Protein AF-A0A9C8WGX8-F1 (afdb_monomer_lite)

Sequence (182 aa):
MDNPLDNVFAFAEQAYVQRQAENVLALCLEQRSLAPVHMLVEDLVLAAGPQSVMALNEILNEAEGYRSRSLDDLQRLFLSLQSDLSERGVRLSALASDPLSLLDGALPAFQERLAGMDDVEPVLASIAETKQAMQEVVSRLELLRELTTYVEDWLWGMARQWIQTLPPAFPGGSVPGGEYVQ

pLDDT: mean 86.85, std 13.85, range [37.56, 97.62]

Secondary structure (DSSP, 8-state):
---HHHHHHHHHHHHHHHHHHHHHHHHHHHHT-SHHHHH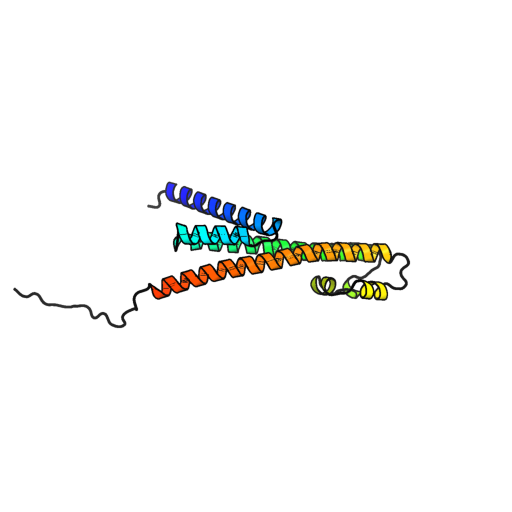HHHHHHHHHGGGGHHHHHHHHHHHHHHHHHHHHHHHHHHHHHHHHHHHTT--GGGT-SSHHHHHHS-HHHHHHHTTT-TTHHHHHHHHHHHHHHHHHHHHHHHHHHHHHHHHHHHHHHHHHHHHHHSPP--S-----------

Radius of gyration: 26.99 Å; chains: 1; bounding box: 64×44×88 Å

Foldseek 3Di:
DPDVVVVVVVVVVLVVLLVLLVVLLVVCLVVVHCVSVVVVLVCLCVPVNPVSLSSLVSNLVVLVVLLVVLVVVLVVLVVVLCVVCVVVVHHVCVQAVGSVRLLVGDLVVVLVVCPPDPPSVVNSVSSVVSSVVSVSSVSSNVSSVVSNVVSVVVVVVSVVVVVVPDDPPDPDDDDPDDDDDD

Structure (mmCIF, N/CA/C/O backbone):
data_AF-A0A9C8WGX8-F1
#
_entry.id   AF-A0A9C8WGX8-F1
#
loop_
_atom_site.group_PDB
_atom_site.id
_atom_site.type_symbol
_atom_site.label_atom_id
_atom_site.label_alt_id
_atom_site.label_comp_id
_atom_site.label_asym_id
_atom_site.label_entity_id
_atom_site.label_seq_id
_atom_site.pdbx_PDB_ins_code
_atom_site.Cartn_x
_atom_site.Cartn_y
_atom_site.Cartn_z
_atom_site.occupancy
_atom_site.B_iso_or_equiv
_atom_site.auth_seq_id
_atom_site.auth_comp_id
_atom_site.auth_asym_id
_atom_site.auth_atom_id
_atom_site.pdbx_PDB_model_num
ATOM 1 N N . MET A 1 1 ? 38.997 -7.354 -19.390 1.00 44.44 1 MET A N 1
ATOM 2 C CA . MET A 1 1 ? 39.336 -6.460 -18.267 1.00 44.44 1 MET A CA 1
ATOM 3 C C . MET A 1 1 ? 38.164 -5.523 -18.145 1.00 44.44 1 MET A C 1
ATOM 5 O O . MET A 1 1 ? 37.969 -4.741 -19.066 1.00 44.44 1 MET A O 1
ATOM 9 N N . ASP A 1 2 ? 37.369 -5.667 -17.092 1.00 61.75 2 ASP A N 1
ATOM 10 C CA . ASP A 1 2 ? 36.250 -4.764 -16.833 1.00 61.75 2 ASP A CA 1
ATOM 11 C C . ASP A 1 2 ? 36.815 -3.373 -16.545 1.00 61.75 2 ASP A C 1
ATOM 13 O O . ASP A 1 2 ? 37.656 -3.197 -15.659 1.00 61.75 2 ASP A O 1
ATOM 17 N N . ASN A 1 3 ? 36.437 -2.403 -17.371 1.00 77.00 3 ASN A N 1
ATOM 18 C CA . ASN A 1 3 ? 36.874 -1.028 -17.218 1.00 77.00 3 ASN A CA 1
ATOM 19 C C . ASN A 1 3 ? 36.167 -0.457 -15.976 1.00 77.00 3 ASN A C 1
ATOM 21 O O . ASN A 1 3 ? 34.939 -0.460 -15.924 1.00 77.00 3 ASN A O 1
ATOM 25 N N . PRO A 1 4 ? 36.892 0.037 -14.959 1.00 76.69 4 PRO A N 1
ATOM 26 C CA . PRO A 1 4 ? 36.277 0.547 -13.733 1.00 76.69 4 PRO A CA 1
ATOM 27 C C . PRO A 1 4 ? 35.302 1.705 -13.986 1.00 76.69 4 PRO A C 1
ATOM 29 O O . PRO A 1 4 ? 34.399 1.918 -13.183 1.00 76.69 4 PRO A O 1
ATOM 32 N N . LEU A 1 5 ? 35.449 2.424 -15.104 1.00 79.81 5 LEU A N 1
ATOM 33 C CA . LEU A 1 5 ? 34.495 3.448 -15.532 1.00 79.81 5 LEU A CA 1
ATOM 34 C C . LEU A 1 5 ? 33.144 2.852 -15.940 1.00 79.81 5 LEU A C 1
ATOM 36 O O . LEU A 1 5 ? 32.118 3.430 -15.599 1.00 79.81 5 LEU A O 1
ATOM 40 N N . ASP A 1 6 ? 33.127 1.684 -16.583 1.00 76.94 6 ASP A N 1
ATOM 41 C CA . ASP A 1 6 ? 31.890 1.018 -17.007 1.00 76.94 6 ASP A CA 1
ATOM 42 C C . ASP A 1 6 ? 31.064 0.597 -15.781 1.00 76.94 6 ASP A C 1
ATOM 44 O O . ASP A 1 6 ? 29.849 0.768 -15.763 1.00 76.94 6 ASP A O 1
ATOM 48 N N . ASN A 1 7 ? 31.728 0.164 -14.702 1.00 77.56 7 ASN A N 1
ATOM 49 C CA . ASN A 1 7 ? 31.070 -0.138 -13.426 1.00 77.56 7 ASN A CA 1
ATOM 50 C C . ASN A 1 7 ? 30.456 1.109 -12.770 1.00 77.56 7 ASN A C 1
ATOM 52 O O . ASN A 1 7 ? 29.375 1.033 -12.190 1.00 77.56 7 ASN A O 1
ATOM 56 N N . VAL A 1 8 ? 31.129 2.263 -12.856 1.00 81.00 8 VAL A N 1
ATOM 57 C CA . VAL A 1 8 ? 30.602 3.530 -12.320 1.00 81.00 8 VAL A CA 1
ATOM 58 C C . VAL A 1 8 ? 29.408 4.014 -13.142 1.00 81.00 8 VAL A C 1
ATOM 60 O O . VAL A 1 8 ? 28.424 4.469 -12.561 1.00 81.00 8 VAL A O 1
ATOM 63 N N . PHE A 1 9 ? 29.463 3.893 -14.471 1.00 79.12 9 PHE A N 1
ATOM 64 C CA . PHE A 1 9 ? 28.344 4.256 -15.341 1.00 79.12 9 PHE A CA 1
ATOM 65 C C . PHE A 1 9 ? 27.138 3.339 -15.139 1.00 79.12 9 PHE A C 1
ATOM 67 O O . PHE A 1 9 ? 26.037 3.852 -14.960 1.00 79.12 9 PHE A O 1
ATOM 74 N N . ALA A 1 10 ? 27.343 2.021 -15.064 1.00 78.31 10 ALA A N 1
ATOM 75 C CA . ALA A 1 10 ? 26.272 1.065 -14.783 1.00 78.31 10 ALA A CA 1
ATOM 76 C C . ALA A 1 10 ? 25.613 1.325 -13.418 1.00 78.31 10 ALA A C 1
ATOM 78 O O . ALA A 1 10 ? 24.390 1.305 -13.300 1.00 78.31 10 ALA A O 1
ATOM 79 N N . PHE A 1 11 ? 26.411 1.642 -12.392 1.00 81.75 11 PHE A N 1
ATOM 80 C CA . PHE A 1 11 ? 25.882 2.029 -11.084 1.00 81.75 11 PHE A CA 1
ATOM 81 C C . PHE A 1 11 ? 25.058 3.324 -11.150 1.00 81.75 11 PHE A C 1
ATOM 83 O O . PHE A 1 11 ? 23.972 3.398 -10.577 1.00 81.75 11 PHE A O 1
ATOM 90 N N . ALA A 1 12 ? 25.558 4.350 -11.845 1.00 81.75 12 ALA A N 1
ATOM 91 C CA . ALA A 1 12 ? 24.855 5.624 -11.984 1.00 81.75 12 ALA A CA 1
ATOM 92 C C . ALA A 1 12 ? 23.536 5.477 -12.759 1.00 81.75 12 ALA A C 1
ATOM 94 O O . ALA A 1 12 ? 22.539 6.095 -12.391 1.00 81.75 12 ALA A O 1
ATOM 95 N N . GLU A 1 13 ? 23.525 4.644 -13.799 1.00 80.69 13 GLU A N 1
ATOM 96 C CA . GLU A 1 13 ? 22.332 4.317 -14.577 1.00 80.69 13 GLU A CA 1
ATOM 97 C C . GLU A 1 13 ? 21.294 3.587 -13.720 1.00 80.69 13 GLU A C 1
ATOM 99 O O . GLU A 1 13 ? 20.140 4.009 -13.667 1.00 80.69 13 GLU A O 1
ATOM 104 N N . GLN A 1 14 ? 21.711 2.569 -12.964 1.00 82.62 14 GLN A N 1
ATOM 105 C CA . GLN A 1 14 ? 20.821 1.864 -12.043 1.00 82.62 14 GLN A CA 1
ATOM 106 C C . GLN A 1 14 ? 20.222 2.810 -10.992 1.00 82.62 14 GLN A C 1
ATOM 108 O O . GLN A 1 14 ? 19.011 2.811 -10.785 1.00 82.62 14 GLN A O 1
ATOM 113 N N . ALA A 1 15 ? 21.042 3.658 -10.366 1.00 84.50 15 ALA A N 1
ATOM 114 C CA . ALA A 1 15 ? 20.569 4.620 -9.371 1.00 84.50 15 ALA A CA 1
ATOM 115 C C . ALA A 1 15 ? 19.606 5.662 -9.970 1.00 84.50 15 ALA A C 1
ATOM 117 O O . ALA A 1 15 ? 18.664 6.102 -9.308 1.00 84.50 15 ALA A O 1
ATOM 118 N N . TYR A 1 16 ? 19.827 6.067 -11.224 1.00 86.88 16 TYR A N 1
ATOM 119 C CA . TYR A 1 16 ? 18.918 6.961 -11.939 1.00 86.88 16 TYR A CA 1
ATOM 120 C C . TYR A 1 16 ? 17.556 6.301 -12.178 1.00 86.88 16 TYR A C 1
ATOM 122 O O . TYR A 1 16 ? 16.522 6.906 -11.890 1.00 86.88 16 TYR A O 1
ATOM 130 N N . VAL A 1 17 ? 17.563 5.055 -12.650 1.00 85.06 17 VAL A N 1
ATOM 131 C CA . VAL A 1 17 ? 16.358 4.258 -12.907 1.00 85.06 17 VAL A CA 1
ATOM 132 C C . VAL A 1 17 ? 15.569 4.017 -11.621 1.00 85.06 17 VAL A C 1
ATOM 134 O O . VAL A 1 17 ? 14.364 4.260 -11.597 1.00 85.06 17 VAL A O 1
ATOM 137 N N . GLN A 1 18 ? 16.245 3.635 -10.537 1.00 88.31 18 GLN A N 1
ATOM 138 C CA . GLN A 1 18 ? 15.620 3.469 -9.225 1.00 88.31 18 GLN A CA 1
ATOM 139 C C . GLN A 1 18 ? 14.942 4.760 -8.762 1.00 88.31 18 GLN A C 1
ATOM 141 O O . GLN A 1 18 ? 13.759 4.769 -8.434 1.00 88.31 18 GLN A O 1
ATOM 146 N N . ARG A 1 19 ? 15.645 5.894 -8.833 1.00 90.31 19 ARG A N 1
ATOM 147 C CA . ARG A 1 19 ? 15.065 7.192 -8.469 1.00 90.31 19 ARG A CA 1
ATOM 148 C C . ARG A 1 19 ? 13.859 7.557 -9.338 1.00 90.31 19 ARG A C 1
ATOM 150 O O . ARG A 1 19 ? 12.924 8.204 -8.868 1.00 90.31 19 ARG A O 1
ATOM 157 N N . GLN A 1 20 ? 13.872 7.198 -10.618 1.00 88.88 20 GLN A N 1
ATOM 158 C CA . GLN A 1 20 ? 12.737 7.429 -11.509 1.00 88.88 20 GLN A CA 1
ATOM 159 C C . GLN A 1 20 ? 11.531 6.563 -11.116 1.00 88.88 20 GLN A C 1
ATOM 161 O O . GLN A 1 20 ? 10.411 7.077 -11.090 1.00 88.88 20 GLN A O 1
ATOM 166 N N . ALA A 1 21 ? 11.767 5.301 -10.746 1.00 90.88 21 ALA A N 1
ATOM 167 C CA . ALA A 1 21 ? 10.754 4.398 -10.208 1.00 90.88 21 ALA A CA 1
ATOM 168 C C . ALA A 1 21 ? 10.146 4.932 -8.897 1.00 90.88 21 ALA A C 1
ATOM 170 O O . ALA A 1 21 ? 8.926 5.034 -8.775 1.00 90.88 21 ALA A O 1
ATOM 171 N N . GLU A 1 22 ? 10.974 5.373 -7.951 1.00 92.38 22 GLU A N 1
ATOM 172 C CA . GLU A 1 22 ? 10.510 5.996 -6.704 1.00 92.38 22 GLU A CA 1
ATOM 173 C C . GLU A 1 22 ? 9.614 7.215 -6.975 1.00 92.38 22 GLU A C 1
ATOM 175 O O . GLU A 1 22 ? 8.505 7.315 -6.445 1.00 92.38 22 GLU A O 1
ATOM 180 N N . ASN A 1 23 ? 10.061 8.129 -7.845 1.00 93.56 23 ASN A N 1
ATOM 181 C CA . ASN A 1 23 ? 9.309 9.341 -8.169 1.00 93.56 23 ASN A CA 1
ATOM 182 C C . ASN A 1 23 ? 7.964 9.024 -8.830 1.00 93.56 23 ASN A C 1
ATOM 184 O O . ASN A 1 23 ? 6.957 9.654 -8.504 1.00 93.56 23 ASN A O 1
ATOM 188 N N . VAL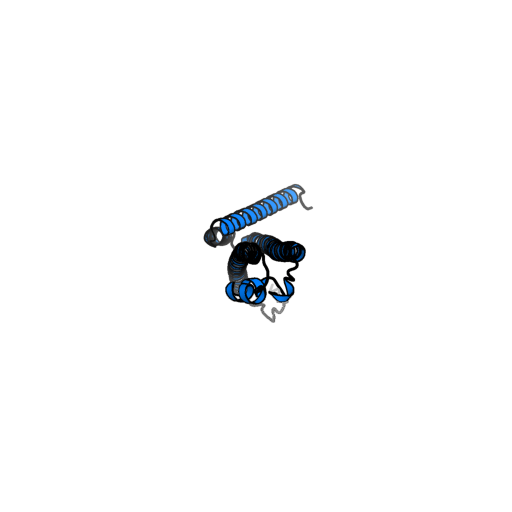 A 1 24 ? 7.926 8.068 -9.767 1.00 94.19 24 VAL A N 1
ATOM 189 C CA . VAL A 1 24 ? 6.676 7.736 -10.461 1.00 94.19 24 VAL A CA 1
ATOM 190 C C . VAL A 1 24 ? 5.677 7.083 -9.513 1.00 94.19 24 VAL A C 1
ATOM 192 O O . VAL A 1 24 ? 4.490 7.405 -9.567 1.00 94.19 24 VAL A O 1
ATOM 195 N N . LEU A 1 25 ? 6.148 6.223 -8.605 1.00 94.00 25 LEU A N 1
ATOM 196 C CA . LEU A 1 25 ? 5.313 5.586 -7.590 1.00 94.00 25 LEU A CA 1
ATOM 197 C C . LEU A 1 25 ? 4.759 6.618 -6.610 1.00 94.00 25 LEU A C 1
ATOM 199 O O . LEU A 1 25 ? 3.560 6.601 -6.328 1.00 94.00 25 LEU A O 1
ATOM 203 N N . ALA A 1 26 ? 5.592 7.558 -6.157 1.00 93.56 26 ALA A N 1
ATOM 204 C CA . ALA A 1 26 ? 5.152 8.665 -5.314 1.00 93.56 26 ALA A CA 1
ATOM 205 C C . ALA A 1 26 ? 4.044 9.483 -5.997 1.00 93.56 26 ALA A C 1
ATOM 207 O O . ALA A 1 26 ? 2.984 9.688 -5.408 1.00 93.56 26 ALA A O 1
ATOM 208 N N . LEU A 1 27 ? 4.227 9.855 -7.269 1.00 95.38 27 LEU A N 1
ATOM 209 C CA . LEU A 1 27 ? 3.211 10.582 -8.037 1.00 95.38 27 LEU A CA 1
ATOM 210 C C . LEU A 1 27 ? 1.918 9.779 -8.210 1.00 95.38 27 LEU A C 1
ATOM 212 O O . LEU A 1 27 ? 0.834 10.353 -8.108 1.00 95.38 27 LEU A O 1
ATOM 216 N N . CYS A 1 28 ? 2.006 8.467 -8.449 1.00 95.00 28 CYS A N 1
ATOM 217 C CA . CYS A 1 28 ? 0.821 7.615 -8.555 1.00 95.00 28 CYS A CA 1
ATOM 218 C C . CYS A 1 28 ? 0.024 7.619 -7.246 1.00 95.00 28 CYS A C 1
ATOM 220 O O . CYS A 1 28 ? -1.194 7.803 -7.262 1.00 95.00 28 CYS A O 1
ATOM 222 N N . LEU A 1 29 ? 0.711 7.463 -6.111 1.00 93.19 29 LEU A N 1
ATOM 223 C CA . LEU A 1 29 ? 0.097 7.440 -4.783 1.00 93.19 29 LEU A CA 1
ATOM 224 C C . LEU A 1 29 ? -0.498 8.800 -4.392 1.00 93.19 29 LEU A C 1
ATOM 226 O O . LEU A 1 29 ? -1.602 8.844 -3.848 1.00 93.19 29 LEU A O 1
ATOM 230 N N . GLU A 1 30 ? 0.194 9.900 -4.693 1.00 93.62 30 GLU A N 1
ATOM 231 C CA . GLU A 1 30 ? -0.282 11.265 -4.434 1.00 93.62 30 GLU A CA 1
ATOM 232 C C . GLU A 1 30 ? -1.514 11.615 -5.278 1.00 93.62 30 GLU A C 1
ATOM 234 O O . GLU A 1 30 ? -2.481 12.182 -4.769 1.00 93.62 30 GLU A O 1
ATOM 239 N N . GLN A 1 31 ? -1.502 11.254 -6.564 1.00 94.62 31 GLN A N 1
ATOM 240 C CA . GLN A 1 31 ? -2.578 11.579 -7.506 1.00 94.62 31 GLN A CA 1
ATOM 241 C C . GLN A 1 31 ? -3.704 10.538 -7.528 1.00 94.62 31 GLN A C 1
ATOM 243 O O . GLN A 1 31 ? -4.715 10.759 -8.194 1.00 94.62 31 GLN A O 1
ATOM 248 N N . ARG A 1 32 ? -3.537 9.407 -6.828 1.00 92.88 32 ARG A N 1
ATOM 249 C CA . ARG A 1 32 ? -4.425 8.231 -6.883 1.00 92.88 32 ARG A CA 1
ATOM 250 C C . ARG A 1 32 ? -4.709 7.785 -8.322 1.00 92.88 32 ARG A C 1
ATOM 252 O O . ARG A 1 32 ? -5.856 7.559 -8.702 1.00 92.88 32 ARG A O 1
ATOM 259 N N . SER A 1 33 ? -3.661 7.721 -9.138 1.00 95.25 33 SER A N 1
ATOM 260 C CA . SER A 1 33 ? -3.768 7.493 -10.579 1.00 95.25 33 SER A CA 1
ATOM 261 C C . SER A 1 33 ? -2.612 6.647 -11.094 1.00 95.25 33 SER A C 1
ATOM 263 O O . SER A 1 33 ? -1.479 6.816 -10.657 1.00 95.25 33 SER A O 1
ATOM 265 N N . LEU A 1 34 ? -2.892 5.783 -12.071 1.00 95.94 34 LEU A N 1
ATOM 266 C CA . LEU A 1 34 ? -1.880 5.005 -12.794 1.00 95.94 34 LEU A CA 1
ATOM 267 C C . LEU A 1 34 ? -1.256 5.779 -13.967 1.00 95.94 34 LEU A C 1
ATOM 269 O O . LEU A 1 34 ? -0.315 5.305 -14.596 1.00 95.94 34 LEU A O 1
ATOM 273 N N . ALA A 1 35 ? -1.753 6.980 -14.281 1.00 96.38 35 ALA A N 1
ATOM 274 C CA . ALA A 1 35 ? -1.266 7.749 -15.426 1.00 96.38 35 ALA A CA 1
ATOM 275 C C . ALA A 1 35 ? 0.261 7.983 -15.419 1.00 96.38 35 ALA A C 1
ATOM 277 O O . ALA A 1 35 ? 0.871 7.809 -16.475 1.00 96.38 35 ALA A O 1
ATOM 278 N N . PRO A 1 36 ? 0.914 8.317 -14.282 1.00 95.62 36 PRO A N 1
ATOM 279 C CA . PRO A 1 36 ? 2.362 8.515 -14.265 1.00 95.62 36 PRO A CA 1
ATOM 280 C C . PRO A 1 36 ? 3.138 7.253 -14.657 1.00 95.62 36 PRO A C 1
ATOM 282 O O . PRO A 1 36 ? 4.067 7.336 -15.461 1.00 95.62 36 PRO A O 1
ATOM 285 N N . VAL A 1 37 ? 2.745 6.083 -14.136 1.00 95.06 37 VAL A N 1
ATOM 286 C CA . VAL A 1 37 ? 3.418 4.820 -14.470 1.00 95.06 37 VAL A CA 1
ATOM 287 C C . VAL A 1 37 ? 3.126 4.390 -15.904 1.00 95.06 37 VAL A C 1
ATOM 289 O O . VAL A 1 37 ? 4.033 3.909 -16.574 1.00 95.06 37 VAL A O 1
ATOM 292 N N . HIS A 1 38 ? 1.912 4.620 -16.415 1.00 95.19 38 HIS A N 1
ATOM 293 C CA . HIS A 1 38 ? 1.582 4.311 -17.807 1.00 95.19 38 HIS A CA 1
ATOM 294 C C . HIS A 1 38 ? 2.505 5.057 -18.773 1.00 95.19 38 HIS A C 1
ATOM 296 O O . HIS A 1 38 ? 3.145 4.415 -19.601 1.00 95.19 38 HIS A O 1
ATOM 302 N N . MET A 1 39 ? 2.640 6.377 -18.599 1.00 94.12 39 MET A N 1
ATOM 303 C CA . MET A 1 39 ? 3.515 7.203 -19.438 1.00 94.12 39 MET A CA 1
ATOM 304 C C . MET A 1 39 ? 4.974 6.753 -19.353 1.00 94.12 39 MET A C 1
ATOM 306 O O . MET A 1 39 ? 5.626 6.592 -20.379 1.00 94.12 39 MET A O 1
ATOM 310 N N . LEU A 1 40 ? 5.481 6.495 -18.141 1.00 92.62 40 LEU A N 1
ATOM 311 C CA . LEU A 1 40 ? 6.866 6.063 -17.972 1.00 92.62 40 LEU A CA 1
ATOM 312 C C . LEU A 1 40 ? 7.141 4.726 -18.669 1.00 92.62 40 LEU A C 1
ATOM 314 O O . LEU A 1 40 ? 8.152 4.585 -19.352 1.00 92.62 40 LEU A O 1
ATOM 318 N N . VAL A 1 41 ? 6.267 3.737 -18.480 1.00 93.38 41 VAL A N 1
ATOM 319 C CA . VAL A 1 41 ? 6.434 2.411 -19.087 1.00 93.38 41 VAL A CA 1
ATOM 320 C C . VAL A 1 41 ? 6.370 2.506 -20.608 1.00 93.38 41 VAL A C 1
ATOM 322 O O . VAL A 1 41 ? 7.212 1.917 -21.281 1.00 93.38 41 VAL A O 1
ATOM 325 N N . GLU A 1 42 ? 5.422 3.272 -21.151 1.00 92.31 42 GLU A N 1
ATOM 326 C CA . GLU A 1 42 ? 5.323 3.509 -22.593 1.00 92.31 42 GLU A CA 1
ATOM 327 C C . GLU A 1 42 ? 6.603 4.155 -23.139 1.00 92.31 42 GLU A C 1
ATOM 329 O O . GLU A 1 42 ? 7.183 3.637 -24.094 1.00 92.31 42 GLU A O 1
ATOM 334 N N . ASP A 1 43 ? 7.101 5.216 -22.501 1.00 90.50 43 ASP A N 1
ATOM 335 C CA . ASP A 1 43 ? 8.332 5.899 -22.910 1.00 90.50 43 ASP A CA 1
ATOM 336 C C . ASP A 1 43 ? 9.549 4.963 -22.863 1.00 90.50 43 ASP A C 1
ATOM 338 O O . ASP A 1 43 ? 10.339 4.914 -23.810 1.00 90.50 43 ASP A O 1
ATOM 342 N N . LEU A 1 44 ? 9.692 4.178 -21.791 1.00 90.00 44 LEU A N 1
ATOM 343 C CA . LEU A 1 44 ? 10.792 3.225 -21.631 1.00 90.00 44 LEU A CA 1
ATOM 344 C C . LEU A 1 44 ? 10.753 2.131 -22.701 1.00 90.00 44 LEU A C 1
ATOM 346 O O . LEU A 1 44 ? 11.779 1.830 -23.317 1.00 90.00 44 LEU A O 1
ATOM 350 N N . VAL A 1 45 ? 9.582 1.542 -22.944 1.00 89.31 45 VAL A N 1
ATOM 351 C CA . VAL A 1 45 ? 9.429 0.460 -23.923 1.00 89.31 45 VAL A CA 1
ATOM 352 C C . VAL A 1 45 ? 9.608 0.987 -25.349 1.00 89.31 45 VAL A C 1
ATOM 354 O O . VAL A 1 45 ? 10.258 0.326 -26.159 1.00 89.31 45 VAL A O 1
ATOM 357 N N . LEU A 1 46 ? 9.106 2.183 -25.669 1.00 88.12 46 LEU A N 1
ATOM 358 C CA . LEU A 1 46 ? 9.264 2.786 -26.997 1.00 88.12 46 LEU A CA 1
ATOM 359 C C . LEU A 1 46 ? 10.702 3.245 -27.274 1.00 88.12 46 LEU A C 1
ATOM 361 O O . LEU A 1 46 ? 11.177 3.091 -28.400 1.00 88.12 46 LEU A O 1
ATOM 365 N N . ALA A 1 47 ? 11.400 3.796 -26.277 1.00 86.44 47 ALA A N 1
ATOM 366 C CA . ALA A 1 47 ? 12.754 4.320 -26.452 1.00 86.44 47 ALA A CA 1
ATOM 367 C C . ALA A 1 47 ? 13.839 3.235 -26.370 1.00 86.44 47 ALA A C 1
ATOM 369 O O . ALA A 1 47 ? 14.752 3.218 -27.195 1.00 86.44 47 ALA A O 1
ATOM 370 N N . ALA A 1 48 ? 13.755 2.342 -25.380 1.00 82.75 48 ALA A N 1
ATOM 371 C CA . ALA A 1 48 ? 14.806 1.367 -25.072 1.00 82.75 48 ALA A CA 1
ATOM 372 C C . ALA A 1 48 ? 14.446 -0.070 -25.488 1.00 82.75 48 ALA A C 1
ATOM 374 O O . ALA A 1 48 ? 15.319 -0.945 -25.524 1.00 82.75 48 ALA A O 1
ATOM 375 N N . GLY A 1 49 ? 13.173 -0.339 -25.803 1.00 83.25 49 GLY A N 1
ATOM 376 C CA . GLY A 1 49 ? 12.707 -1.654 -26.233 1.00 83.25 49 GLY A CA 1
ATOM 377 C C . GLY A 1 49 ? 13.132 -2.751 -25.248 1.00 83.25 49 GLY A C 1
ATOM 378 O O . GLY A 1 49 ? 12.844 -2.645 -24.055 1.00 83.25 49 GLY A O 1
ATOM 379 N N . PRO A 1 50 ? 13.872 -3.781 -25.700 1.00 79.81 50 PRO A N 1
ATOM 380 C CA . PRO A 1 50 ? 14.368 -4.863 -24.852 1.00 79.81 50 PRO A CA 1
ATOM 381 C C . PRO A 1 50 ? 15.170 -4.436 -23.613 1.00 79.81 50 PRO A C 1
ATOM 383 O O . PRO A 1 50 ? 15.176 -5.143 -22.607 1.00 79.81 50 PRO A O 1
ATOM 386 N N . GLN A 1 51 ? 15.862 -3.297 -23.676 1.00 81.69 51 GLN A N 1
ATOM 387 C CA . GLN A 1 51 ? 16.706 -2.816 -22.578 1.00 81.69 51 GLN A CA 1
ATOM 388 C C . GLN A 1 51 ? 15.881 -2.206 -21.433 1.00 81.69 51 GLN A C 1
ATOM 390 O O . GLN A 1 51 ? 16.386 -2.063 -20.322 1.00 81.69 51 GLN A O 1
ATOM 395 N N . SER A 1 52 ? 14.589 -1.931 -21.659 1.00 88.06 52 SER A N 1
ATOM 396 C CA . SER A 1 52 ? 13.680 -1.395 -20.637 1.00 88.06 52 SER A CA 1
ATOM 397 C C . SER A 1 52 ? 13.361 -2.387 -19.512 1.00 88.06 52 SER A C 1
ATOM 399 O O . SER A 1 52 ? 12.935 -1.972 -18.437 1.00 88.06 52 SER A O 1
ATOM 401 N N . VAL A 1 53 ? 13.612 -3.688 -19.710 1.00 90.00 53 VAL A N 1
ATOM 402 C CA . VAL A 1 53 ? 13.286 -4.751 -18.742 1.00 90.00 53 VAL A CA 1
ATOM 403 C C . VAL A 1 53 ? 13.912 -4.504 -17.370 1.00 90.00 53 VAL A C 1
ATOM 405 O O . VAL A 1 53 ? 13.261 -4.738 -16.355 1.00 90.00 53 VAL A O 1
ATOM 408 N N . MET A 1 54 ? 15.153 -4.010 -17.316 1.00 88.25 54 MET A N 1
ATOM 409 C CA . MET A 1 54 ? 15.790 -3.679 -16.037 1.00 88.25 54 MET A CA 1
ATOM 410 C C . MET A 1 54 ? 15.035 -2.567 -15.302 1.00 88.25 54 MET A C 1
ATOM 412 O O . MET A 1 54 ? 14.784 -2.695 -14.108 1.00 88.25 54 MET A O 1
ATOM 416 N N . ALA A 1 55 ? 14.607 -1.528 -16.019 1.00 89.31 55 ALA A N 1
ATOM 417 C CA . ALA A 1 55 ? 13.848 -0.428 -15.438 1.00 89.31 55 ALA A CA 1
ATOM 418 C C . ALA A 1 55 ? 12.450 -0.846 -14.975 1.00 89.31 55 ALA A C 1
ATOM 420 O O . ALA A 1 55 ? 12.015 -0.441 -13.901 1.00 89.31 55 ALA A O 1
ATOM 421 N N . LEU A 1 56 ? 11.768 -1.708 -15.731 1.00 92.81 56 LEU A N 1
ATOM 422 C CA . LEU A 1 56 ? 10.467 -2.239 -15.321 1.00 92.81 56 LEU A CA 1
ATOM 423 C C . LEU A 1 56 ? 10.567 -3.119 -14.070 1.00 92.81 56 LEU A C 1
ATOM 425 O O . LEU A 1 56 ? 9.726 -3.011 -13.181 1.00 92.81 56 LEU A O 1
ATOM 429 N N . ASN A 1 57 ? 11.611 -3.945 -13.962 1.00 92.56 57 ASN A N 1
ATOM 430 C CA . ASN A 1 57 ? 11.860 -4.718 -12.744 1.00 92.56 57 ASN A CA 1
ATOM 431 C C . ASN A 1 57 ? 12.145 -3.815 -11.540 1.00 92.56 57 ASN A C 1
ATOM 433 O O . ASN A 1 57 ? 11.705 -4.124 -10.437 1.00 92.56 57 ASN A O 1
ATOM 437 N N . GLU A 1 58 ? 12.828 -2.688 -11.739 1.00 92.50 58 GLU A N 1
ATOM 438 C CA . GLU A 1 58 ? 13.070 -1.732 -10.658 1.00 92.50 58 GLU A CA 1
ATOM 439 C C . GLU A 1 58 ? 11.771 -1.077 -10.166 1.00 92.50 58 GLU A C 1
ATOM 441 O O . GLU A 1 58 ? 11.562 -0.951 -8.962 1.00 92.50 58 GLU A O 1
ATOM 446 N N . ILE A 1 59 ? 10.842 -0.757 -11.077 1.00 93.75 59 ILE A N 1
ATOM 447 C CA . ILE A 1 59 ? 9.496 -0.286 -10.708 1.00 93.75 59 ILE A CA 1
ATOM 448 C C . ILE A 1 59 ? 8.768 -1.329 -9.851 1.00 93.75 59 ILE A C 1
ATOM 450 O O . ILE A 1 59 ? 8.150 -0.965 -8.850 1.00 93.75 59 ILE A O 1
ATOM 454 N N . LEU A 1 60 ? 8.851 -2.615 -10.207 1.00 96.38 60 LEU A N 1
ATOM 455 C CA . LEU A 1 60 ? 8.248 -3.696 -9.419 1.00 96.38 60 LEU A CA 1
ATOM 456 C C . LEU A 1 60 ? 8.899 -3.845 -8.038 1.00 96.38 60 LEU A C 1
ATOM 458 O O . LEU A 1 60 ? 8.185 -3.980 -7.045 1.00 96.38 60 LEU A O 1
ATOM 462 N N . ASN A 1 61 ? 10.230 -3.781 -7.960 1.00 94.62 61 ASN A N 1
ATOM 463 C CA . ASN A 1 61 ? 10.964 -3.862 -6.695 1.00 94.62 61 ASN A CA 1
ATOM 464 C C . ASN A 1 61 ? 10.568 -2.727 -5.744 1.00 94.62 61 ASN A C 1
ATOM 466 O O . ASN A 1 61 ? 10.270 -2.969 -4.571 1.00 94.62 61 ASN A O 1
ATOM 470 N N . GLU A 1 62 ? 10.512 -1.496 -6.250 1.00 94.38 62 GLU A N 1
ATOM 471 C CA . GLU A 1 62 ? 10.098 -0.347 -5.448 1.00 94.38 62 GLU A CA 1
ATOM 472 C C . GLU A 1 62 ? 8.619 -0.434 -5.051 1.00 94.38 62 GLU A C 1
ATOM 474 O O . GLU A 1 62 ? 8.268 -0.163 -3.897 1.00 94.38 62 GLU A O 1
ATOM 479 N N . ALA A 1 63 ? 7.740 -0.883 -5.954 1.00 95.44 63 ALA A N 1
ATOM 480 C CA . ALA A 1 63 ? 6.326 -1.096 -5.646 1.00 95.44 63 ALA A CA 1
ATOM 481 C C . ALA A 1 63 ? 6.130 -2.125 -4.519 1.00 95.44 63 ALA A C 1
ATOM 483 O O . ALA A 1 63 ? 5.319 -1.894 -3.616 1.00 95.44 63 ALA A O 1
ATOM 484 N N . GLU A 1 64 ? 6.905 -3.213 -4.510 1.00 95.81 64 GLU A N 1
ATOM 485 C CA . GLU A 1 64 ? 6.893 -4.202 -3.426 1.00 95.81 64 GLU A CA 1
ATOM 486 C C . GLU A 1 64 ? 7.411 -3.605 -2.108 1.00 95.81 64 GLU A C 1
ATOM 488 O O . GLU A 1 64 ? 6.822 -3.819 -1.044 1.00 95.81 64 GLU A O 1
ATOM 493 N N . GLY A 1 65 ? 8.445 -2.761 -2.165 1.00 95.00 65 GLY A N 1
ATOM 494 C CA . GLY A 1 65 ? 8.911 -1.991 -1.011 1.00 95.00 65 GLY A CA 1
ATOM 495 C C . GLY A 1 65 ? 7.815 -1.097 -0.416 1.00 95.00 65 GLY A C 1
ATOM 496 O O . GLY A 1 65 ? 7.599 -1.087 0.801 1.00 95.00 65 GLY A O 1
ATOM 497 N N . TYR A 1 66 ? 7.067 -0.376 -1.258 1.00 94.50 66 TYR A N 1
ATOM 498 C CA . TYR A 1 66 ? 5.912 0.423 -0.829 1.00 94.50 66 TYR A CA 1
ATOM 499 C C . TYR A 1 66 ? 4.769 -0.427 -0.273 1.00 94.50 66 TYR A C 1
ATOM 501 O O . TYR A 1 66 ? 4.142 -0.037 0.719 1.00 94.50 66 TYR A O 1
ATOM 509 N N . ARG A 1 67 ? 4.507 -1.587 -0.880 1.00 96.25 67 ARG A N 1
ATOM 510 C CA . ARG A 1 67 ? 3.497 -2.541 -0.420 1.00 96.25 67 ARG A CA 1
ATOM 511 C C . ARG A 1 67 ? 3.829 -3.052 0.979 1.00 96.25 67 ARG A C 1
ATOM 513 O O . ARG A 1 67 ? 2.970 -2.972 1.856 1.00 96.25 67 ARG A O 1
ATOM 520 N N . SER A 1 68 ? 5.065 -3.497 1.213 1.00 96.81 68 SER A N 1
ATOM 521 C CA . SER A 1 68 ? 5.521 -3.966 2.529 1.00 96.81 68 SER A CA 1
ATOM 522 C C . SER A 1 68 ? 5.352 -2.885 3.597 1.00 96.81 68 SER A C 1
ATOM 524 O O . SER A 1 68 ? 4.752 -3.146 4.637 1.00 96.81 68 SER A O 1
ATOM 526 N N . ARG A 1 69 ? 5.797 -1.650 3.322 1.00 95.56 69 ARG A N 1
ATOM 527 C CA . ARG A 1 69 ? 5.628 -0.516 4.251 1.00 95.56 69 ARG A CA 1
ATOM 528 C C . ARG A 1 69 ? 4.155 -0.224 4.548 1.00 95.56 69 ARG A C 1
ATOM 530 O O . ARG A 1 69 ? 3.792 0.003 5.694 1.00 95.56 69 ARG A O 1
ATOM 537 N N . SER A 1 70 ? 3.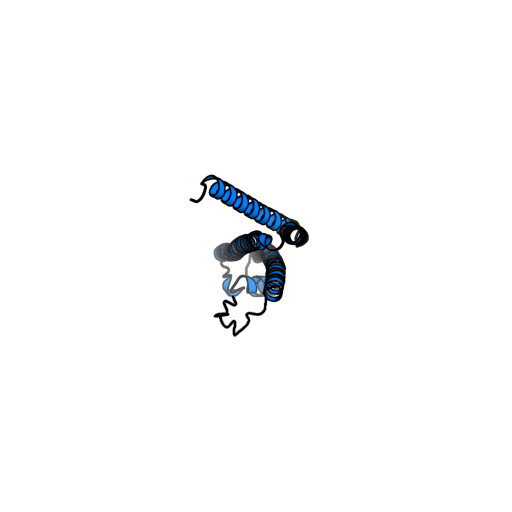298 -0.276 3.529 1.00 95.44 70 SER A N 1
ATOM 538 C CA . SER A 1 70 ? 1.860 -0.035 3.691 1.00 95.44 70 SER A CA 1
ATOM 539 C C . SER A 1 70 ? 1.175 -1.129 4.521 1.00 95.44 70 SER A C 1
ATOM 541 O O . SER A 1 70 ? 0.291 -0.826 5.319 1.00 95.44 70 SER A O 1
ATOM 543 N N . LEU A 1 71 ? 1.585 -2.393 4.377 1.00 95.75 71 LEU A N 1
ATOM 544 C CA . LEU A 1 71 ? 1.096 -3.494 5.218 1.00 95.75 71 LEU A CA 1
ATOM 545 C C . LEU A 1 71 ? 1.542 -3.333 6.678 1.00 95.75 71 LEU A C 1
ATOM 547 O O . LEU A 1 71 ? 0.731 -3.526 7.587 1.00 95.75 71 LEU A O 1
ATOM 551 N N . ASP A 1 72 ? 2.791 -2.924 6.904 1.00 96.75 72 ASP A N 1
ATOM 552 C CA . ASP A 1 72 ? 3.291 -2.613 8.246 1.00 96.75 72 ASP A CA 1
ATOM 553 C C . ASP A 1 72 ? 2.508 -1.456 8.880 1.00 96.75 72 ASP A C 1
ATOM 555 O O . ASP A 1 72 ? 2.133 -1.530 10.052 1.00 96.75 72 ASP A O 1
ATOM 559 N N . ASP A 1 73 ? 2.210 -0.405 8.114 1.00 96.25 73 ASP A N 1
ATOM 560 C CA . ASP A 1 73 ? 1.411 0.731 8.580 1.00 96.25 73 ASP A CA 1
ATOM 561 C C . ASP A 1 73 ? -0.022 0.313 8.935 1.00 96.25 73 ASP A C 1
ATOM 563 O O . ASP A 1 73 ? -0.536 0.715 9.983 1.00 96.25 73 ASP A O 1
ATOM 567 N N . LEU A 1 74 ? -0.651 -0.551 8.128 1.00 96.50 74 LEU A N 1
ATOM 568 C CA . LEU A 1 74 ? -1.972 -1.114 8.429 1.00 96.50 74 LEU A CA 1
ATOM 569 C C . LEU A 1 74 ? -1.964 -1.851 9.776 1.00 96.50 74 LEU A C 1
ATOM 571 O O . LEU A 1 74 ? -2.842 -1.642 10.618 1.00 96.50 74 LEU A O 1
ATOM 575 N N . GLN A 1 75 ? -0.945 -2.683 9.999 1.00 95.69 75 GLN A N 1
ATOM 576 C CA . GLN A 1 75 ? -0.792 -3.432 11.241 1.00 95.69 75 GLN A CA 1
ATOM 577 C C . GLN A 1 75 ? -0.525 -2.505 12.435 1.00 95.69 75 GLN A C 1
ATOM 579 O O . GLN A 1 75 ? -1.076 -2.717 13.516 1.00 95.69 75 GLN A O 1
ATOM 584 N N . ARG A 1 76 ? 0.287 -1.457 12.256 1.00 97.12 76 ARG A N 1
ATOM 585 C CA . ARG A 1 76 ? 0.565 -0.461 13.303 1.00 97.12 76 ARG A CA 1
ATOM 586 C C . ARG A 1 76 ? -0.687 0.299 13.719 1.00 97.12 76 ARG A C 1
ATOM 588 O O . ARG A 1 76 ? -0.918 0.427 14.917 1.00 97.12 76 ARG A O 1
ATOM 595 N N . LEU A 1 77 ? -1.506 0.749 12.766 1.00 97.44 77 LEU A N 1
ATOM 596 C CA . LEU A 1 77 ? -2.784 1.409 13.062 1.00 97.44 77 LEU A CA 1
ATOM 597 C C . LEU A 1 77 ? -3.698 0.499 13.892 1.00 97.44 77 LEU A C 1
ATOM 599 O O . LEU A 1 77 ? -4.294 0.941 14.872 1.00 97.44 77 LEU A O 1
ATOM 603 N N . PHE A 1 78 ? -3.761 -0.789 13.543 1.00 96.75 78 PHE A N 1
ATOM 604 C CA . PHE A 1 78 ? -4.578 -1.763 14.267 1.00 96.75 78 PHE A CA 1
ATOM 605 C C . PHE A 1 78 ? -4.097 -1.976 15.702 1.00 96.75 78 PHE A C 1
ATOM 607 O O . PHE A 1 78 ? -4.895 -1.950 16.638 1.00 96.75 78 PHE A O 1
ATOM 614 N N . LEU A 1 79 ? -2.788 -2.153 15.886 1.00 96.06 79 LEU A N 1
ATOM 615 C CA . LEU A 1 79 ? -2.192 -2.337 17.208 1.00 96.06 79 LEU A CA 1
ATOM 616 C C . LEU A 1 79 ? -2.282 -1.070 18.069 1.00 96.06 79 LEU A C 1
ATOM 618 O O . LEU A 1 79 ? -2.486 -1.182 19.277 1.00 96.06 79 LEU A O 1
ATOM 622 N N . SER A 1 80 ? -2.180 0.118 17.465 1.00 96.69 80 SER A N 1
ATOM 623 C CA . SER A 1 80 ? -2.386 1.392 18.165 1.00 96.69 80 SER A CA 1
ATOM 624 C C . SER A 1 80 ? -3.808 1.480 18.705 1.00 96.69 80 SER A C 1
ATOM 626 O O . SER A 1 80 ? -3.989 1.649 19.906 1.00 96.69 80 SER A O 1
ATOM 628 N N . LEU A 1 81 ? -4.814 1.232 17.858 1.00 96.50 81 LEU A N 1
ATOM 629 C CA . LEU A 1 81 ? -6.209 1.196 18.296 1.00 96.50 81 LEU A CA 1
ATOM 630 C C . LEU A 1 81 ? -6.427 0.144 19.388 1.00 96.50 81 LEU A C 1
ATOM 632 O O . LEU A 1 81 ? -7.132 0.397 20.360 1.00 96.50 81 LEU A O 1
ATOM 636 N N . GLN A 1 82 ? -5.821 -1.038 19.262 1.00 95.62 82 GLN A N 1
ATOM 637 C CA . GLN A 1 82 ? -5.911 -2.065 20.299 1.00 95.62 82 GLN A CA 1
ATOM 638 C C . GLN A 1 82 ? -5.386 -1.559 21.648 1.00 95.62 82 GLN A C 1
ATOM 640 O O . GLN A 1 82 ? -6.029 -1.807 22.672 1.00 95.62 82 GLN A O 1
ATOM 645 N N . SER A 1 83 ? -4.243 -0.868 21.648 1.00 95.81 83 SER A N 1
ATOM 646 C CA . SER A 1 83 ? -3.663 -0.257 22.844 1.00 95.81 83 SER A CA 1
ATOM 647 C C . SER A 1 83 ? -4.609 0.793 23.425 1.00 95.81 83 SER A C 1
ATOM 649 O O . SER A 1 83 ? -5.018 0.665 24.581 1.00 95.81 83 SER A O 1
ATOM 651 N N . ASP A 1 84 ? -5.055 1.740 22.601 1.00 94.50 84 ASP A N 1
ATOM 652 C CA . ASP A 1 84 ? -5.916 2.859 23.002 1.00 94.50 84 ASP A CA 1
ATOM 653 C C . ASP A 1 84 ? -7.258 2.386 23.582 1.00 94.50 84 ASP A C 1
ATOM 655 O O . ASP A 1 84 ? -7.771 2.936 24.561 1.00 94.50 84 ASP A O 1
ATOM 659 N N . LEU A 1 85 ? -7.840 1.335 22.999 1.00 93.50 85 LEU A N 1
ATOM 660 C CA . LEU A 1 85 ? -9.068 0.719 23.497 1.00 93.50 85 LEU A CA 1
ATOM 661 C C . LEU A 1 85 ? -8.839 -0.051 24.799 1.00 93.50 85 LEU A C 1
ATOM 663 O O . LEU A 1 85 ? -9.689 -0.004 25.692 1.00 93.50 85 LEU A O 1
ATOM 667 N N . SER A 1 86 ? -7.698 -0.728 24.937 1.00 93.44 86 SER A N 1
ATOM 668 C CA . SER A 1 86 ? -7.375 -1.489 26.146 1.00 93.44 86 SER A CA 1
ATOM 669 C C . SER A 1 86 ? -7.210 -0.593 27.376 1.00 93.44 86 SER A C 1
ATOM 671 O O . SER A 1 86 ? -7.674 -0.961 28.456 1.00 93.44 86 SER A O 1
ATOM 673 N N . GLU A 1 87 ? -6.662 0.615 27.203 1.00 92.94 87 GLU A N 1
ATOM 674 C CA . GLU A 1 87 ? -6.571 1.640 28.253 1.00 92.94 87 GLU A CA 1
ATOM 675 C C . GLU A 1 87 ? -7.954 2.102 28.737 1.00 92.94 87 GLU A C 1
ATOM 677 O O . GLU A 1 87 ? -8.120 2.493 29.892 1.00 92.94 87 GLU A O 1
ATOM 682 N N . ARG A 1 88 ? -8.970 1.983 27.876 1.00 90.88 88 ARG A N 1
ATOM 683 C CA . ARG A 1 88 ? -10.379 2.298 28.160 1.00 90.88 88 ARG A CA 1
ATOM 684 C C . ARG A 1 88 ? -11.192 1.072 28.592 1.00 90.88 88 ARG A C 1
ATOM 686 O O . ARG A 1 88 ? -12.411 1.151 28.705 1.00 90.88 88 ARG A O 1
ATOM 693 N N . GLY A 1 89 ? -10.540 -0.072 28.811 1.00 90.50 89 GLY A N 1
ATOM 694 C CA . GLY A 1 89 ? -11.186 -1.321 29.226 1.00 90.50 89 GLY A CA 1
ATOM 695 C C . GLY A 1 89 ? -11.894 -2.090 28.103 1.00 90.50 89 GLY A C 1
ATOM 696 O O . GLY A 1 89 ? -12.555 -3.094 28.376 1.00 90.50 89 GLY A O 1
ATOM 697 N N . VAL A 1 90 ? -11.738 -1.674 26.843 1.00 91.56 90 VAL A N 1
ATOM 698 C CA . VAL A 1 90 ? -12.345 -2.324 25.676 1.00 91.56 90 VAL A CA 1
ATOM 699 C C . VAL A 1 90 ? -11.365 -3.313 25.055 1.00 91.56 90 VAL A C 1
ATOM 701 O O . VAL A 1 90 ? -10.220 -2.993 24.744 1.00 91.56 90 VAL A O 1
ATOM 704 N N . ARG A 1 91 ? -11.822 -4.545 24.821 1.00 91.62 91 ARG A N 1
ATOM 705 C CA . ARG A 1 91 ? -11.033 -5.556 24.107 1.00 91.62 91 ARG A CA 1
ATOM 706 C C . ARG A 1 91 ? -11.343 -5.491 22.615 1.00 91.62 91 ARG A C 1
ATOM 708 O O . ARG A 1 91 ? -12.404 -5.956 22.204 1.00 91.62 91 ARG A O 1
ATOM 715 N N . LEU A 1 92 ? -10.402 -4.992 21.805 1.00 91.12 92 LEU A N 1
ATOM 716 C CA . LEU A 1 92 ? -10.568 -4.931 20.345 1.00 91.12 92 LEU A CA 1
ATOM 717 C C . LEU A 1 92 ? -10.886 -6.305 19.739 1.00 91.12 92 LEU A C 1
ATOM 719 O O . LEU A 1 92 ? -11.741 -6.385 18.871 1.00 91.12 92 LEU A O 1
ATOM 723 N N . SER A 1 93 ? -10.307 -7.389 20.264 1.00 89.69 93 SER A N 1
ATOM 724 C CA . SER A 1 93 ? -10.573 -8.760 19.799 1.00 89.69 93 SER A CA 1
ATOM 725 C C . SER A 1 93 ? -12.030 -9.221 19.946 1.00 89.69 93 SER A C 1
ATOM 727 O O . SER A 1 93 ? -12.434 -10.170 19.281 1.00 89.69 93 SER A O 1
ATOM 729 N N . ALA A 1 94 ? -12.834 -8.564 20.791 1.00 87.62 94 ALA A N 1
ATOM 730 C CA . ALA A 1 94 ? -14.278 -8.803 20.877 1.00 87.62 94 ALA A CA 1
ATOM 731 C C . ALA A 1 94 ? -15.069 -8.066 19.774 1.00 87.62 94 ALA A C 1
ATOM 733 O O . ALA A 1 94 ? -16.223 -8.397 19.483 1.00 87.62 94 ALA A O 1
ATOM 734 N N . LEU A 1 95 ? -14.457 -7.056 19.154 1.00 88.12 95 LEU A N 1
ATOM 735 C CA . LEU A 1 95 ? -15.021 -6.270 18.061 1.00 88.12 95 LEU A CA 1
ATOM 736 C C . LEU A 1 95 ? -14.536 -6.805 16.705 1.00 88.12 95 LEU A C 1
ATOM 738 O O . LEU A 1 95 ? -15.369 -7.114 15.852 1.00 88.12 95 LEU A O 1
ATOM 742 N N . ALA A 1 96 ? -13.223 -6.973 16.546 1.00 90.25 96 ALA A N 1
ATOM 743 C CA . ALA A 1 96 ? -12.537 -7.374 15.322 1.00 90.25 96 ALA A CA 1
ATOM 744 C C . ALA A 1 96 ? -11.281 -8.209 15.644 1.00 90.25 96 ALA A C 1
ATOM 746 O O . ALA A 1 96 ? -10.510 -7.864 16.540 1.00 90.25 96 ALA A O 1
ATOM 747 N N . SER A 1 97 ? -11.069 -9.309 14.918 1.00 89.56 97 SER A N 1
ATOM 748 C CA . SER A 1 97 ? -9.917 -10.210 15.101 1.00 89.56 97 SER A CA 1
ATOM 749 C C . SER A 1 97 ? -8.651 -9.735 14.394 1.00 89.56 97 SER A C 1
ATOM 751 O O . SER A 1 97 ? -7.546 -10.080 14.806 1.00 89.56 97 SER A O 1
ATOM 753 N N . ASP A 1 98 ? -8.823 -8.967 13.325 1.00 91.75 98 ASP A N 1
ATOM 754 C CA . ASP A 1 98 ? -7.779 -8.562 12.390 1.00 91.75 98 ASP A CA 1
ATOM 755 C C . ASP A 1 98 ? -8.161 -7.240 11.688 1.00 91.75 98 ASP A C 1
ATOM 757 O O . ASP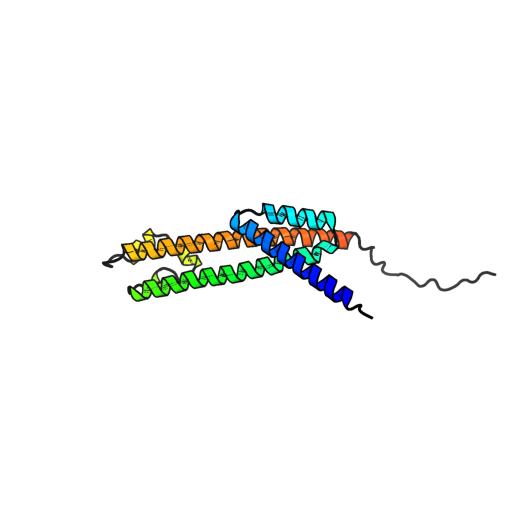 A 1 98 ? -9.334 -6.841 11.731 1.00 91.75 98 ASP A O 1
ATOM 761 N N . PRO A 1 99 ? -7.207 -6.552 11.029 1.00 89.50 99 PRO A N 1
ATOM 762 C CA . PRO A 1 99 ? -7.465 -5.263 10.389 1.00 89.50 99 PRO A CA 1
ATOM 763 C C . PRO A 1 99 ? -8.585 -5.294 9.340 1.00 89.50 99 PRO A C 1
ATOM 765 O O . PRO A 1 99 ? -9.355 -4.340 9.248 1.00 89.50 99 PRO A O 1
ATOM 768 N N . LEU A 1 100 ? -8.721 -6.383 8.576 1.00 89.38 100 LEU A N 1
ATOM 769 C CA . LEU A 1 100 ? -9.743 -6.486 7.530 1.00 89.38 100 LEU A CA 1
ATOM 770 C C . LEU A 1 100 ? -11.136 -6.638 8.146 1.00 89.38 100 LEU A C 1
ATOM 772 O O . LEU A 1 100 ? -12.059 -5.926 7.764 1.00 89.38 100 LEU A O 1
ATOM 776 N N . SER A 1 101 ? -11.272 -7.466 9.185 1.00 90.31 101 SER A N 1
ATOM 777 C CA . SER A 1 101 ? -12.538 -7.606 9.917 1.00 90.31 101 SER A CA 1
ATOM 778 C C . SER A 1 101 ? -13.023 -6.285 10.540 1.00 90.31 101 SER A C 1
ATOM 780 O O . SER A 1 101 ? -14.229 -6.038 10.621 1.00 90.31 101 SER A O 1
ATOM 782 N N . LEU A 1 102 ? -12.097 -5.402 10.939 1.00 91.94 102 LEU A N 1
ATOM 783 C CA . LEU A 1 102 ? -12.418 -4.060 11.433 1.00 91.94 102 LEU A CA 1
ATOM 784 C C . LEU A 1 102 ? -12.930 -3.148 10.305 1.00 91.94 102 LEU A C 1
ATOM 786 O O . LEU A 1 102 ? -13.903 -2.408 10.486 1.00 91.94 102 LEU A O 1
ATOM 790 N N . LEU A 1 103 ? -12.295 -3.219 9.133 1.00 92.62 103 LEU A N 1
ATOM 791 C CA . LEU A 1 103 ? -12.709 -2.493 7.932 1.00 92.62 103 LEU A CA 1
ATOM 792 C C . LEU A 1 103 ? -14.084 -2.945 7.420 1.00 92.62 103 LEU A C 1
ATOM 794 O O . LEU A 1 103 ? -14.889 -2.102 7.020 1.00 92.62 103 LEU A O 1
ATOM 798 N N . ASP A 1 104 ? -14.394 -4.234 7.513 1.00 90.94 104 ASP A N 1
ATOM 799 C CA . ASP A 1 104 ? -15.687 -4.787 7.095 1.00 90.94 104 ASP A CA 1
ATOM 800 C C . ASP A 1 104 ? -16.802 -4.509 8.118 1.00 90.94 104 ASP A C 1
ATOM 802 O O . ASP A 1 104 ? -17.970 -4.333 7.762 1.00 90.94 104 ASP A O 1
ATOM 806 N N . GLY A 1 105 ? -16.460 -4.424 9.407 1.00 87.88 105 GLY A N 1
ATOM 807 C CA . GLY A 1 105 ? -17.427 -4.254 10.491 1.00 87.88 105 GLY A CA 1
ATOM 808 C C . GLY A 1 105 ? -18.135 -2.894 10.484 1.00 87.88 105 GLY A C 1
ATOM 809 O O . GLY A 1 105 ? -17.504 -1.839 10.448 1.00 87.88 105 GLY A O 1
ATOM 810 N N . ALA A 1 106 ? -19.468 -2.888 10.553 1.00 86.62 106 ALA A N 1
ATOM 811 C CA . ALA A 1 106 ? -20.254 -1.655 10.590 1.00 86.62 106 ALA A CA 1
ATOM 812 C C . ALA A 1 106 ? -20.178 -0.964 11.968 1.00 86.62 106 ALA A C 1
ATOM 814 O O . ALA A 1 106 ? -20.340 -1.615 12.999 1.00 86.62 106 ALA A O 1
ATOM 815 N N . LEU A 1 107 ? -20.021 0.368 11.990 1.00 87.75 107 LEU A N 1
ATOM 816 C CA . LEU A 1 107 ? -19.978 1.157 13.235 1.00 87.75 107 LEU A CA 1
ATOM 817 C C . LEU A 1 107 ? -21.184 0.920 14.170 1.00 87.75 107 LEU A C 1
ATOM 819 O O . LEU A 1 107 ? -20.952 0.739 15.365 1.00 87.75 107 LEU A O 1
ATOM 823 N N . PRO A 1 108 ? -22.440 0.825 13.681 1.00 88.75 108 PRO A N 1
ATOM 824 C CA . PRO A 1 108 ? -23.582 0.518 14.547 1.00 88.75 108 PRO A CA 1
ATOM 825 C C . PRO A 1 108 ? -23.463 -0.834 15.264 1.00 88.75 108 PRO A C 1
ATOM 827 O O . PRO A 1 108 ? -23.846 -0.955 16.422 1.00 88.75 108 PRO A O 1
ATOM 830 N N . ALA A 1 109 ? -22.864 -1.842 14.621 1.00 88.31 109 ALA A N 1
ATOM 831 C CA . ALA A 1 109 ? -22.648 -3.143 15.250 1.00 88.31 109 ALA A CA 1
ATOM 832 C C . ALA A 1 109 ? -21.606 -3.063 16.378 1.00 88.31 109 ALA A C 1
ATOM 834 O O . ALA A 1 109 ? -21.717 -3.770 17.379 1.00 88.31 109 ALA A O 1
ATOM 835 N N . PHE A 1 110 ? -20.603 -2.188 16.251 1.00 88.94 110 PHE A N 1
ATOM 836 C CA . PHE A 1 110 ? -19.674 -1.911 17.347 1.00 88.94 110 PHE A CA 1
ATOM 837 C C . PHE A 1 110 ? -20.359 -1.154 18.485 1.00 88.94 110 PHE A C 1
ATOM 839 O O . PHE A 1 110 ? -20.147 -1.499 19.643 1.00 88.94 110 PHE A O 1
ATOM 846 N N . GLN A 1 111 ? -21.229 -0.193 18.170 1.00 89.50 111 GLN A N 1
ATOM 847 C CA . GLN A 1 111 ? -22.013 0.535 19.170 1.00 89.50 111 GLN A CA 1
ATOM 848 C C . GLN A 1 111 ? -22.894 -0.402 20.003 1.00 89.50 111 GLN A C 1
ATOM 850 O O . GLN A 1 111 ? -22.898 -0.300 21.226 1.00 89.50 111 GLN A O 1
ATOM 855 N N . GLU A 1 112 ? -23.588 -1.351 19.369 1.00 89.12 112 GLU A N 1
ATOM 856 C CA . GLU A 1 112 ? -24.395 -2.355 20.075 1.00 89.12 112 GLU A CA 1
ATOM 857 C C . GLU A 1 112 ? -23.552 -3.229 21.013 1.00 89.12 112 GLU A C 1
ATOM 859 O O . GLU A 1 112 ? -23.964 -3.513 22.135 1.00 89.12 112 GLU A O 1
ATOM 864 N N . ARG A 1 113 ? -22.345 -3.628 20.593 1.00 87.12 113 ARG A N 1
ATOM 865 C CA . ARG A 1 113 ? -21.425 -4.424 21.430 1.00 87.12 113 ARG A CA 1
ATOM 866 C C . ARG A 1 113 ? -20.832 -3.636 22.595 1.00 87.12 113 ARG A C 1
ATOM 868 O O . ARG A 1 113 ? -20.423 -4.239 23.583 1.00 87.12 113 ARG A O 1
ATOM 875 N N . LEU A 1 114 ? -20.776 -2.316 22.468 1.00 89.50 114 LEU A N 1
ATOM 876 C CA . LEU A 1 114 ? -20.317 -1.394 23.502 1.00 89.50 114 LEU A CA 1
ATOM 877 C C . LEU A 1 114 ? -21.477 -0.845 24.349 1.00 89.50 114 LEU A C 1
ATOM 879 O O . LEU A 1 114 ? -21.259 -0.001 25.216 1.00 89.50 114 LEU A O 1
ATOM 883 N N . ALA A 1 115 ? -22.709 -1.317 24.126 1.00 85.88 115 ALA A N 1
ATOM 884 C CA . ALA A 1 115 ? -23.869 -0.879 24.886 1.00 85.88 115 ALA A CA 1
ATOM 885 C C . ALA A 1 115 ? -23.668 -1.145 26.388 1.00 85.88 115 ALA A C 1
ATOM 887 O O . ALA A 1 115 ? -23.383 -2.267 26.806 1.00 85.88 115 ALA A O 1
ATOM 888 N N . GLY A 1 116 ? -23.833 -0.100 27.202 1.00 82.50 116 GLY A N 1
ATOM 889 C CA . GLY A 1 116 ? -23.629 -0.159 28.653 1.00 82.50 116 GLY A CA 1
ATOM 890 C C . GLY A 1 116 ? -22.274 0.361 29.140 1.00 82.50 116 GLY A C 1
ATOM 891 O O . GLY A 1 116 ? -22.043 0.350 30.345 1.00 82.50 116 GLY A O 1
ATOM 892 N N . MET A 1 117 ? -21.400 0.839 28.249 1.00 88.19 117 MET A N 1
ATOM 893 C CA . MET A 1 117 ? -20.278 1.700 28.639 1.00 88.19 117 MET A CA 1
ATOM 894 C C . MET A 1 117 ? -20.738 3.152 28.810 1.00 88.19 117 MET A C 1
ATOM 896 O O . MET A 1 117 ? -21.539 3.649 28.020 1.00 88.19 117 MET A O 1
ATOM 900 N N . ASP A 1 118 ? -20.182 3.846 29.802 1.00 80.88 118 ASP A N 1
ATOM 901 C CA . ASP A 1 118 ? -20.470 5.267 30.034 1.00 80.88 118 ASP A CA 1
ATOM 902 C C . ASP A 1 118 ? -19.765 6.186 29.005 1.00 80.88 118 ASP A C 1
ATOM 904 O O . ASP A 1 118 ? -20.275 7.257 28.690 1.00 80.88 118 ASP A O 1
ATOM 908 N N . ASP A 1 119 ? -18.659 5.728 28.394 1.00 84.69 119 ASP A N 1
ATOM 909 C CA . ASP A 1 119 ? -17.815 6.492 27.451 1.00 84.69 119 ASP A CA 1
ATOM 910 C C . ASP A 1 119 ? -17.747 5.860 26.038 1.00 84.69 119 ASP A C 1
ATOM 912 O O . ASP A 1 119 ? -16.672 5.669 25.461 1.00 84.69 119 ASP A O 1
ATOM 916 N N . VAL A 1 120 ? -18.896 5.501 25.455 1.00 90.56 120 VAL A N 1
ATOM 917 C CA . VAL A 1 120 ? -18.959 4.840 24.129 1.00 90.56 120 VAL A CA 1
ATOM 918 C C . VAL A 1 120 ? -18.586 5.772 22.972 1.00 90.56 120 VAL A C 1
ATOM 920 O O . VAL A 1 120 ? -17.878 5.360 22.057 1.00 90.56 120 VAL A O 1
ATOM 923 N N . GLU A 1 121 ? -19.033 7.027 23.005 1.00 91.44 121 GLU A N 1
ATOM 924 C CA . GLU A 1 121 ? -18.789 8.024 21.948 1.00 91.44 121 GLU A CA 1
ATOM 925 C C . GLU A 1 121 ? -17.299 8.199 21.585 1.00 91.44 121 GLU A C 1
ATOM 927 O O . GLU A 1 121 ? -16.947 8.021 20.417 1.00 91.44 121 GLU A O 1
ATOM 932 N N . PRO A 1 122 ? -16.377 8.472 22.534 1.00 91.88 122 PRO A N 1
ATOM 933 C CA . PRO A 1 122 ? -14.964 8.638 22.192 1.00 91.88 122 PRO A CA 1
ATOM 934 C C . PRO A 1 122 ? -14.311 7.339 21.693 1.00 91.88 122 PRO A C 1
ATOM 936 O O . PRO A 1 122 ? -13.370 7.390 20.901 1.00 91.88 122 PRO A O 1
ATOM 939 N N . VAL A 1 123 ? -14.809 6.175 22.122 1.00 92.94 123 VAL A N 1
ATOM 940 C CA . VAL A 1 123 ? -14.356 4.871 21.617 1.00 92.94 123 VAL A CA 1
ATOM 941 C C . VAL A 1 123 ? -14.785 4.675 20.165 1.00 92.94 123 VAL A C 1
ATOM 943 O O . VAL A 1 123 ? -13.965 4.300 19.328 1.00 92.94 123 VAL A O 1
ATOM 946 N N . LEU A 1 124 ? -16.047 4.965 19.843 1.00 93.69 124 LEU A N 1
ATOM 947 C CA . LEU A 1 124 ? -16.550 4.879 18.474 1.00 93.69 124 LEU A CA 1
ATOM 948 C C . LEU A 1 124 ? -15.854 5.873 17.545 1.00 93.69 124 LEU A C 1
ATOM 950 O O . LEU A 1 124 ? -15.544 5.508 16.413 1.00 93.69 124 LEU A O 1
ATOM 954 N N . ALA A 1 125 ? -15.561 7.085 18.023 1.00 94.00 125 ALA A N 1
ATOM 955 C CA . ALA A 1 125 ? -14.794 8.072 17.268 1.00 94.00 125 ALA A CA 1
ATOM 956 C C . ALA A 1 125 ? -13.385 7.557 16.929 1.00 94.00 125 ALA A C 1
ATOM 958 O O . ALA A 1 125 ? -12.987 7.599 15.768 1.00 94.00 125 ALA A O 1
ATOM 959 N N . SER A 1 126 ? -12.672 6.984 17.907 1.00 94.56 126 SER A N 1
ATOM 960 C CA . SER A 1 126 ? -11.343 6.389 17.697 1.00 94.56 126 SER A CA 1
ATOM 961 C C . SER A 1 126 ? -11.374 5.205 16.717 1.00 94.56 126 SER A C 1
ATOM 963 O O . SER A 1 126 ? -10.518 5.102 15.833 1.00 94.56 126 SER A O 1
ATOM 965 N N . ILE A 1 127 ? -12.398 4.346 16.806 1.00 94.69 127 ILE A N 1
ATOM 966 C CA . ILE A 1 127 ? -12.612 3.252 15.846 1.00 94.69 127 ILE A CA 1
ATOM 967 C C . ILE A 1 127 ? -12.873 3.808 14.442 1.00 94.69 127 ILE A C 1
ATOM 969 O O . ILE A 1 127 ? -12.286 3.318 13.479 1.00 94.69 127 ILE A O 1
ATOM 973 N N . ALA A 1 128 ? -13.735 4.819 14.308 1.00 95.25 128 ALA A N 1
ATOM 974 C CA . ALA A 1 128 ? -14.075 5.422 13.023 1.00 95.25 128 ALA A CA 1
ATOM 975 C C . ALA A 1 128 ? -12.865 6.101 12.362 1.00 95.25 128 ALA A C 1
ATOM 977 O O . ALA A 1 128 ? -12.619 5.880 11.177 1.00 95.25 128 ALA A O 1
ATOM 978 N N . GLU A 1 129 ? -12.087 6.867 13.127 1.00 96.25 129 GLU A N 1
ATOM 979 C CA . GLU A 1 129 ? -10.867 7.532 12.657 1.00 96.25 129 GLU A CA 1
ATOM 980 C C . GLU A 1 129 ? -9.817 6.514 12.203 1.00 96.25 129 GLU A C 1
ATOM 982 O O . GLU A 1 129 ? -9.305 6.595 11.084 1.00 96.25 129 GLU A O 1
ATOM 987 N N . THR A 1 130 ? -9.559 5.492 13.023 1.00 96.06 130 THR A N 1
ATOM 988 C CA . THR A 1 130 ? -8.620 4.422 12.663 1.00 96.06 130 THR A CA 1
ATOM 989 C C . THR A 1 130 ? -9.087 3.692 11.410 1.00 96.06 130 THR A C 1
ATOM 991 O O . THR A 1 130 ? -8.293 3.424 10.509 1.00 96.06 130 THR A O 1
ATOM 994 N N . LYS A 1 131 ? -10.386 3.394 11.317 1.00 95.88 131 LYS A N 1
ATOM 995 C CA . LYS A 1 131 ? -10.974 2.736 10.152 1.00 95.88 131 LYS A CA 1
ATOM 996 C C . LYS A 1 131 ? -10.786 3.574 8.886 1.00 95.88 131 LYS A C 1
ATOM 998 O O . LYS A 1 131 ? -10.401 3.019 7.862 1.00 95.88 131 LYS A O 1
ATOM 1003 N N . GLN A 1 132 ? -10.990 4.888 8.955 1.00 95.94 132 GLN A N 1
ATOM 1004 C CA . GLN A 1 132 ? -10.732 5.791 7.833 1.00 95.94 132 GLN A CA 1
ATOM 1005 C C . GLN A 1 132 ? -9.250 5.776 7.426 1.00 95.94 132 GLN A C 1
ATOM 1007 O O . GLN A 1 132 ? -8.944 5.611 6.245 1.00 95.94 132 GLN A O 1
ATOM 1012 N N . ALA A 1 133 ? -8.324 5.867 8.384 1.00 96.75 133 ALA A N 1
ATOM 1013 C CA . ALA A 1 133 ? -6.889 5.795 8.102 1.00 96.75 133 ALA A CA 1
ATOM 1014 C C . ALA A 1 133 ? -6.491 4.457 7.448 1.00 96.75 133 ALA A C 1
ATOM 1016 O O . ALA A 1 133 ? -5.727 4.423 6.484 1.00 96.75 133 ALA A O 1
ATOM 1017 N N . MET A 1 134 ? -7.057 3.342 7.917 1.00 97.00 134 MET A N 1
ATOM 1018 C CA . MET A 1 134 ? -6.848 2.023 7.313 1.00 97.00 134 MET A CA 1
ATOM 1019 C C . MET A 1 134 ? -7.421 1.927 5.897 1.00 97.00 134 MET A C 1
ATOM 1021 O O . MET A 1 134 ? -6.786 1.330 5.031 1.00 97.00 134 MET A O 1
ATOM 1025 N N . GLN A 1 135 ? -8.586 2.525 5.630 1.00 95.75 135 GLN A N 1
ATOM 1026 C CA . GLN A 1 135 ? -9.166 2.567 4.282 1.00 95.75 135 GLN A CA 1
ATOM 1027 C C . GLN A 1 135 ? -8.249 3.299 3.301 1.00 95.75 135 GLN A C 1
ATOM 1029 O O . GLN A 1 135 ? -8.082 2.852 2.167 1.00 95.75 135 GLN A O 1
ATOM 1034 N N . GLU A 1 136 ? -7.604 4.383 3.732 1.00 95.12 136 GLU A N 1
ATOM 1035 C CA . GLU A 1 136 ? -6.618 5.076 2.903 1.00 95.12 136 GLU A CA 1
ATOM 1036 C C . GLU A 1 136 ? -5.421 4.176 2.584 1.00 95.12 136 GLU A C 1
ATOM 1038 O O . GLU A 1 136 ? -5.008 4.094 1.426 1.00 95.12 136 GLU A O 1
ATOM 1043 N N . VAL A 1 137 ? -4.899 3.445 3.572 1.00 96.00 137 VAL A N 1
ATOM 1044 C CA . VAL A 1 137 ? -3.822 2.465 3.360 1.00 96.00 137 VAL A CA 1
ATOM 1045 C C . VAL A 1 137 ? -4.248 1.372 2.375 1.00 96.00 137 VAL A C 1
ATOM 1047 O O . VAL A 1 137 ? -3.501 1.070 1.445 1.00 96.00 137 VAL A O 1
ATOM 1050 N N . VAL A 1 138 ? -5.451 0.811 2.529 1.00 95.75 138 VAL A N 1
ATOM 1051 C CA . VAL A 1 138 ? -5.979 -0.222 1.623 1.00 95.75 138 VAL A CA 1
ATOM 1052 C C . VAL A 1 138 ? -6.144 0.311 0.203 1.00 95.75 138 VAL A C 1
ATOM 1054 O O . VAL A 1 138 ? -5.711 -0.351 -0.735 1.00 95.75 138 VAL A O 1
ATOM 1057 N N . SER A 1 139 ? -6.641 1.537 0.031 1.00 94.31 139 SER A N 1
ATOM 1058 C CA . SER A 1 139 ? -6.756 2.150 -1.299 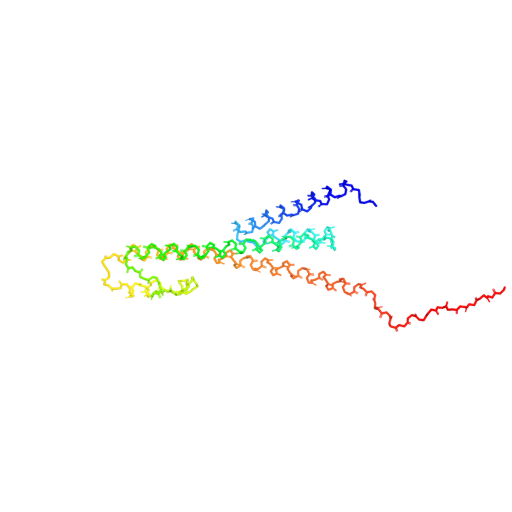1.00 94.31 139 SER A CA 1
ATOM 1059 C C . SER A 1 139 ? -5.396 2.311 -1.995 1.00 94.31 139 SER A C 1
ATOM 1061 O O . SER A 1 139 ? -5.278 2.108 -3.203 1.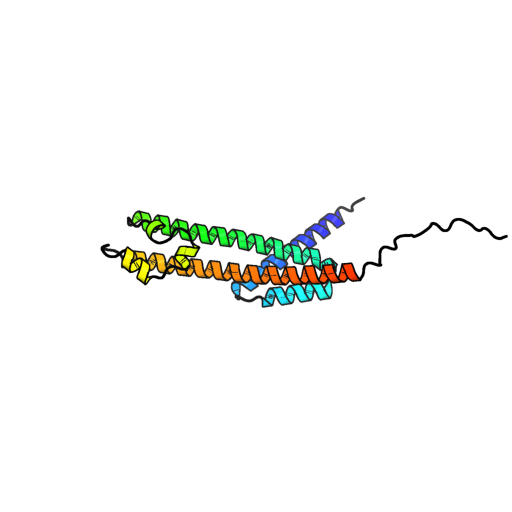00 94.31 139 SER A O 1
ATOM 1063 N N . ARG A 1 140 ? -4.332 2.607 -1.233 1.00 94.75 140 ARG A N 1
ATOM 1064 C CA . ARG A 1 140 ? -2.957 2.646 -1.758 1.00 94.75 140 ARG A CA 1
ATOM 1065 C C . ARG A 1 140 ? -2.466 1.255 -2.151 1.00 94.75 140 ARG A C 1
ATOM 1067 O O . ARG A 1 140 ? -1.833 1.116 -3.191 1.00 94.75 140 ARG A O 1
ATOM 1074 N N . LEU A 1 141 ? -2.763 0.232 -1.348 1.00 96.12 141 LEU A N 1
ATOM 1075 C CA . LEU A 1 141 ? -2.415 -1.160 -1.656 1.00 96.12 141 LEU A CA 1
ATOM 1076 C C . LEU A 1 141 ? -3.114 -1.663 -2.926 1.00 96.12 141 LEU A C 1
ATOM 1078 O O . LEU A 1 141 ? -2.503 -2.391 -3.709 1.00 96.12 141 LEU A O 1
ATOM 1082 N N . GLU A 1 142 ? -4.367 -1.268 -3.147 1.00 96.06 142 GLU A N 1
ATOM 1083 C CA . GLU A 1 142 ? -5.109 -1.580 -4.371 1.00 96.06 142 GLU A CA 1
ATOM 1084 C C . GLU A 1 142 ? -4.468 -0.924 -5.595 1.00 96.06 142 GLU A C 1
ATOM 1086 O O . GLU A 1 142 ? -4.192 -1.620 -6.572 1.00 96.06 142 GLU A O 1
ATOM 1091 N N . LEU A 1 143 ? -4.136 0.368 -5.508 1.00 96.06 143 LEU A N 1
ATOM 1092 C CA . LEU A 1 143 ? -3.448 1.082 -6.584 1.00 96.06 143 LEU A CA 1
ATOM 1093 C C . LEU A 1 143 ? -2.080 0.461 -6.900 1.00 96.06 143 LEU A C 1
ATOM 1095 O O . LEU A 1 143 ? -1.746 0.272 -8.066 1.00 96.06 143 LEU A O 1
ATOM 1099 N N . LEU A 1 144 ? -1.302 0.103 -5.872 1.00 96.69 144 LEU A N 1
ATOM 1100 C CA . LEU A 1 144 ? -0.018 -0.581 -6.047 1.00 96.69 144 LEU A CA 1
ATOM 1101 C C . LEU A 1 144 ? -0.194 -1.927 -6.755 1.00 96.69 144 LEU A C 1
ATOM 1103 O O . LEU A 1 144 ? 0.588 -2.243 -7.641 1.00 96.69 144 LEU A O 1
ATOM 1107 N N . ARG A 1 145 ? -1.231 -2.700 -6.413 1.00 97.25 145 ARG A N 1
ATOM 1108 C CA . ARG A 1 145 ? -1.535 -3.974 -7.084 1.00 97.25 145 ARG A CA 1
ATOM 1109 C C . ARG A 1 145 ? -1.888 -3.776 -8.560 1.00 97.25 145 ARG A C 1
ATOM 1111 O O . ARG A 1 145 ? -1.473 -4.567 -9.404 1.00 97.25 145 ARG A O 1
ATOM 1118 N N . GLU A 1 146 ? -2.688 -2.765 -8.879 1.00 97.62 146 GLU A N 1
ATOM 1119 C CA . GLU A 1 146 ? -3.036 -2.460 -10.271 1.00 97.62 146 GLU A CA 1
ATOM 1120 C C . GLU A 1 146 ? -1.801 -2.028 -11.065 1.00 97.62 146 GLU A C 1
ATOM 1122 O O . GLU A 1 146 ? -1.577 -2.514 -12.173 1.00 97.62 146 GLU A O 1
ATOM 1127 N N . LEU A 1 147 ? -0.950 -1.200 -10.458 1.00 96.81 147 LEU A N 1
ATOM 1128 C CA . LEU A 1 147 ? 0.327 -0.788 -11.027 1.00 96.81 147 LEU A CA 1
ATOM 1129 C C . LEU A 1 147 ? 1.251 -1.978 -11.296 1.00 96.81 147 LEU A C 1
ATOM 1131 O O . LEU A 1 147 ? 1.793 -2.080 -12.396 1.00 96.81 147 LEU A O 1
ATOM 1135 N N . THR A 1 148 ? 1.437 -2.878 -10.325 1.00 97.06 148 THR A N 1
ATOM 1136 C CA . THR A 1 148 ? 2.308 -4.050 -10.511 1.00 97.06 148 THR A CA 1
ATOM 1137 C C . THR A 1 148 ? 1.779 -4.942 -11.623 1.00 97.06 148 THR A C 1
ATOM 1139 O O . THR A 1 148 ? 2.548 -5.337 -12.490 1.00 97.06 148 THR A O 1
ATOM 1142 N N . THR A 1 149 ? 0.461 -5.169 -11.662 1.00 97.50 149 THR A N 1
ATOM 1143 C CA . THR A 1 149 ? -0.186 -5.959 -12.723 1.00 97.50 149 THR A CA 1
ATOM 1144 C C . THR A 1 149 ? 0.077 -5.347 -14.101 1.00 97.50 149 THR A C 1
ATOM 1146 O O . THR A 1 149 ? 0.459 -6.050 -15.031 1.00 97.50 149 THR A O 1
ATOM 1149 N N . TYR A 1 150 ? -0.056 -4.023 -14.230 1.00 96.81 150 TYR A N 1
ATOM 1150 C CA . TYR A 1 150 ? 0.214 -3.320 -15.484 1.00 96.81 150 TYR A CA 1
ATOM 1151 C C . TYR A 1 150 ? 1.665 -3.497 -15.954 1.00 96.81 150 TYR A C 1
ATOM 1153 O O . TYR A 1 150 ? 1.913 -3.794 -17.123 1.00 96.81 150 TYR A O 1
ATOM 1161 N N . VAL A 1 151 ? 2.638 -3.335 -15.055 1.00 95.75 151 VAL A N 1
ATOM 1162 C CA . VAL A 1 151 ? 4.062 -3.488 -15.396 1.00 95.75 151 VAL A CA 1
ATOM 1163 C C . VAL A 1 151 ? 4.395 -4.944 -15.747 1.00 95.75 151 VAL A C 1
ATOM 1165 O O . VAL A 1 151 ? 5.130 -5.196 -16.706 1.00 95.75 151 VAL A O 1
ATOM 1168 N N . GLU A 1 152 ? 3.828 -5.909 -15.022 1.00 96.69 152 GLU A N 1
ATOM 1169 C CA . GLU A 1 152 ? 3.965 -7.339 -15.316 1.00 96.69 152 GLU A CA 1
ATOM 1170 C C . GLU A 1 152 ? 3.409 -7.693 -16.699 1.00 96.69 152 GLU A C 1
ATOM 1172 O O . GLU A 1 152 ? 4.063 -8.420 -17.450 1.00 96.69 152 GLU A O 1
ATOM 1177 N N . ASP A 1 153 ? 2.255 -7.147 -17.083 1.00 95.50 153 ASP A N 1
ATOM 1178 C CA . ASP A 1 153 ? 1.661 -7.371 -18.405 1.00 95.50 153 ASP A CA 1
ATOM 1179 C C . ASP A 1 153 ? 2.589 -6.902 -19.537 1.00 95.50 153 ASP A C 1
ATOM 1181 O O . ASP A 1 153 ? 2.752 -7.601 -20.546 1.00 95.50 153 ASP A O 1
ATOM 1185 N N . TRP A 1 154 ? 3.268 -5.763 -19.363 1.00 94.38 154 TRP A N 1
ATOM 1186 C CA . TRP A 1 154 ? 4.282 -5.291 -20.311 1.00 94.38 154 TRP A CA 1
ATOM 1187 C C . TRP A 1 154 ? 5.493 -6.220 -20.385 1.00 94.38 154 TRP A C 1
ATOM 1189 O O . TRP A 1 154 ? 5.939 -6.561 -21.487 1.00 94.38 154 TRP A O 1
ATOM 1199 N N . LEU A 1 155 ? 6.006 -6.676 -19.240 1.00 93.81 155 LEU A N 1
ATOM 1200 C CA . LEU A 1 155 ? 7.104 -7.646 -19.188 1.00 93.81 155 LEU A CA 1
ATOM 1201 C C . LEU A 1 155 ? 6.733 -8.951 -19.903 1.00 93.81 155 LEU A C 1
ATOM 1203 O O . LEU A 1 155 ? 7.512 -9.450 -20.720 1.00 93.81 155 LEU A O 1
ATOM 1207 N N . TRP A 1 156 ? 5.526 -9.471 -19.670 1.00 93.44 156 TRP A N 1
ATOM 1208 C CA . TRP A 1 156 ? 5.015 -10.653 -20.365 1.00 93.44 156 TRP A CA 1
ATOM 1209 C C . TRP A 1 156 ? 4.848 -10.419 -21.867 1.00 93.44 156 TRP A C 1
ATOM 1211 O O . TRP A 1 156 ? 5.196 -11.292 -22.671 1.00 93.44 156 TRP A O 1
ATOM 1221 N N . GLY A 1 157 ? 4.365 -9.241 -22.265 1.00 90.88 157 GLY A N 1
ATOM 1222 C CA . GLY A 1 157 ? 4.259 -8.831 -23.663 1.00 90.88 157 GLY A CA 1
ATOM 1223 C C . GLY A 1 157 ? 5.612 -8.852 -24.376 1.00 90.88 157 GLY A C 1
ATOM 1224 O O . GLY A 1 157 ? 5.739 -9.456 -25.446 1.00 90.88 157 GLY A O 1
ATOM 1225 N N . MET A 1 158 ? 6.641 -8.271 -23.757 1.00 88.88 158 MET A N 1
ATOM 1226 C CA . MET A 1 158 ? 8.005 -8.263 -24.294 1.00 88.88 158 MET A CA 1
ATOM 1227 C C . MET A 1 158 ? 8.622 -9.662 -24.336 1.00 88.88 158 MET A C 1
ATOM 1229 O O . MET A 1 158 ? 9.175 -10.058 -25.364 1.00 88.88 158 MET A O 1
ATOM 1233 N N . ALA A 1 159 ? 8.472 -10.453 -23.269 1.00 88.12 159 ALA A N 1
ATOM 1234 C CA . ALA A 1 159 ? 8.962 -11.830 -23.230 1.00 88.12 159 ALA A CA 1
ATOM 1235 C C . ALA A 1 159 ? 8.358 -12.672 -24.365 1.00 88.12 159 ALA A C 1
ATOM 1237 O O . ALA A 1 159 ? 9.060 -13.429 -25.041 1.00 88.12 159 ALA A O 1
ATOM 1238 N N . ARG A 1 160 ? 7.059 -12.499 -24.635 1.00 86.31 160 ARG A N 1
ATOM 1239 C CA . ARG A 1 160 ? 6.375 -13.183 -25.736 1.00 86.31 160 ARG A CA 1
ATOM 1240 C C . ARG A 1 160 ? 6.918 -12.771 -27.102 1.00 86.31 160 ARG A C 1
ATOM 1242 O O . ARG A 1 160 ? 7.120 -13.642 -27.947 1.00 86.31 160 ARG A O 1
ATOM 1249 N N . GLN A 1 161 ? 7.152 -11.476 -27.319 1.00 85.19 161 GLN A N 1
ATOM 1250 C CA . GLN A 1 161 ? 7.752 -10.980 -28.561 1.00 85.19 161 GLN A CA 1
ATOM 1251 C C . GLN A 1 161 ? 9.144 -11.580 -28.774 1.00 85.19 161 GLN A C 1
ATOM 1253 O O . GLN A 1 161 ? 9.423 -12.091 -29.857 1.00 85.19 161 GLN A O 1
ATOM 1258 N N . TRP A 1 162 ? 9.983 -11.621 -27.736 1.00 82.38 162 TRP A N 1
ATOM 1259 C CA . TRP A 1 162 ? 11.310 -12.234 -27.828 1.00 82.38 162 TRP A CA 1
ATOM 1260 C C . TRP A 1 162 ? 11.247 -13.711 -28.215 1.00 82.38 162 TRP A C 1
ATOM 1262 O O . TRP A 1 162 ? 11.948 -14.128 -29.138 1.00 82.38 162 TRP A O 1
ATOM 1272 N N . ILE A 1 163 ? 10.365 -14.490 -27.578 1.00 84.31 163 ILE A N 1
ATOM 1273 C CA . ILE A 1 163 ? 10.163 -15.914 -27.897 1.00 84.31 163 ILE A CA 1
ATOM 1274 C C . ILE A 1 163 ? 9.749 -16.106 -29.363 1.00 84.31 163 ILE A C 1
ATOM 1276 O O . ILE A 1 163 ? 10.202 -17.049 -30.004 1.00 84.31 163 ILE A O 1
ATOM 1280 N N . GLN A 1 164 ? 8.923 -15.216 -29.914 1.00 82.75 164 GLN A N 1
ATOM 1281 C CA . GLN A 1 164 ? 8.504 -15.282 -31.320 1.00 82.75 164 GLN A CA 1
ATOM 1282 C C . GLN A 1 164 ? 9.613 -14.881 -32.301 1.00 82.75 164 GLN A C 1
ATOM 1284 O O . GLN A 1 164 ? 9.618 -15.350 -33.437 1.00 82.75 164 GLN A O 1
ATOM 1289 N N . THR A 1 165 ? 10.547 -14.027 -31.879 1.00 78.06 165 THR A N 1
ATOM 1290 C CA . THR A 1 165 ? 11.704 -13.621 -32.695 1.00 78.06 165 THR A CA 1
ATOM 1291 C C . THR A 1 165 ? 12.875 -14.603 -32.639 1.00 78.06 165 THR A C 1
ATOM 1293 O O . THR A 1 165 ? 13.786 -14.506 -33.462 1.00 78.06 165 THR A O 1
ATOM 1296 N N . LEU A 1 166 ? 12.864 -15.559 -31.703 1.00 67.25 166 LEU A N 1
ATOM 1297 C CA . LEU A 1 166 ? 13.853 -16.632 -31.660 1.00 67.25 166 LEU A CA 1
ATOM 1298 C C . LEU A 1 166 ? 13.656 -17.552 -32.878 1.00 67.25 166 LEU A C 1
ATOM 1300 O O . LEU A 1 166 ? 12.553 -18.068 -33.081 1.00 67.25 166 LEU A O 1
ATOM 1304 N N . PRO A 1 167 ? 14.696 -17.781 -33.704 1.00 61.50 167 PRO A N 1
ATOM 1305 C CA . PRO A 1 167 ? 14.590 -18.725 -34.806 1.00 61.50 167 PRO A CA 1
ATOM 1306 C C . PRO A 1 167 ? 14.223 -20.109 -34.252 1.00 61.50 167 PRO A C 1
ATOM 1308 O O . PRO A 1 167 ? 14.683 -20.466 -33.161 1.00 61.50 167 PRO A O 1
ATOM 1311 N N . PRO A 1 168 ? 13.419 -20.913 -34.976 1.00 61.66 168 PRO A N 1
ATOM 1312 C CA . PRO A 1 168 ? 13.130 -22.269 -34.543 1.00 61.66 168 PRO A CA 1
ATOM 1313 C C . PRO A 1 168 ? 14.460 -22.997 -34.349 1.00 61.66 168 PRO A C 1
ATOM 1315 O O . PRO A 1 168 ? 15.287 -23.043 -35.262 1.00 61.66 168 PRO A O 1
ATOM 1318 N N . ALA A 1 169 ? 14.681 -23.537 -33.149 1.00 58.19 169 ALA A N 1
ATOM 1319 C CA . ALA A 1 169 ? 15.799 -24.428 -32.897 1.00 58.19 169 ALA A CA 1
ATOM 1320 C C . ALA A 1 169 ? 15.649 -25.616 -33.853 1.00 58.19 169 ALA A C 1
ATOM 1322 O O . ALA A 1 169 ? 14.812 -26.487 -33.627 1.00 58.19 169 ALA A O 1
ATOM 1323 N N . PHE A 1 170 ? 16.395 -25.611 -34.959 1.00 49.56 170 PHE A N 1
ATOM 1324 C CA . PHE A 1 170 ? 16.407 -26.715 -35.910 1.00 49.56 170 PHE A CA 1
ATOM 1325 C C . PHE A 1 170 ? 16.899 -27.970 -35.178 1.00 49.56 170 PHE A C 1
ATOM 1327 O O . PHE A 1 170 ? 18.067 -28.016 -34.777 1.00 49.56 170 PHE A O 1
ATOM 1334 N N . PRO A 1 171 ? 16.069 -29.015 -35.009 1.00 52.31 171 PRO A N 1
ATOM 1335 C CA . PRO A 1 171 ? 16.567 -30.299 -34.571 1.00 52.31 171 PRO A CA 1
ATOM 1336 C C . PRO A 1 171 ? 17.173 -30.977 -35.803 1.00 52.31 171 PRO A C 1
ATOM 1338 O O . PRO A 1 171 ? 16.458 -31.548 -36.621 1.00 52.31 171 PRO A O 1
ATOM 1341 N N . GLY A 1 172 ? 18.493 -30.869 -35.958 1.00 52.53 172 GLY A N 1
ATOM 1342 C CA . GLY A 1 172 ? 19.239 -31.609 -36.982 1.00 52.53 172 GLY A CA 1
ATOM 1343 C C . GLY A 1 172 ? 20.023 -30.742 -37.963 1.00 52.53 172 GLY A C 1
ATOM 1344 O O . GLY A 1 172 ? 19.773 -30.776 -39.161 1.00 52.53 172 GLY A O 1
ATOM 1345 N N . GLY A 1 173 ? 21.015 -30.000 -37.472 1.00 41.28 173 GLY A N 1
ATOM 1346 C CA . GLY A 1 173 ? 22.101 -29.497 -38.313 1.00 41.28 173 GLY A CA 1
ATOM 1347 C C . GLY A 1 173 ? 23.221 -30.530 -38.382 1.00 41.28 173 GLY A C 1
ATOM 1348 O O . GLY A 1 173 ? 24.135 -30.505 -37.563 1.00 41.28 173 GLY A O 1
ATOM 1349 N N . SER A 1 174 ? 23.143 -31.464 -39.328 1.00 42.12 174 SER A N 1
ATOM 1350 C CA . SER A 1 174 ? 24.288 -32.286 -39.724 1.00 42.12 174 SER A CA 1
ATOM 1351 C C . SER A 1 174 ? 25.424 -31.380 -40.205 1.00 42.12 174 SER A C 1
ATOM 1353 O O . SER A 1 174 ? 25.224 -30.546 -41.087 1.00 42.12 174 SER A O 1
ATOM 1355 N N . VAL A 1 175 ? 26.609 -31.560 -39.622 1.00 50.50 175 VAL A N 1
ATOM 1356 C CA . VAL A 1 175 ? 27.874 -30.957 -40.062 1.00 50.50 175 VAL A CA 1
ATOM 1357 C C . VAL A 1 175 ? 28.048 -31.204 -41.568 1.00 50.50 175 VAL A C 1
ATOM 1359 O O . VAL A 1 175 ? 28.006 -32.371 -41.966 1.00 50.50 175 VAL A O 1
ATOM 1362 N N . PRO A 1 176 ? 28.274 -30.186 -42.420 1.00 42.69 176 PRO A N 1
ATOM 1363 C CA . PRO A 1 176 ? 28.694 -30.445 -43.785 1.00 42.69 176 PRO A CA 1
ATOM 1364 C C . PRO A 1 176 ? 30.174 -30.825 -43.743 1.00 42.69 176 PRO A C 1
ATOM 1366 O O . PRO A 1 176 ? 31.072 -29.985 -43.742 1.00 42.69 176 PRO A O 1
ATOM 1369 N N . GLY A 1 177 ? 30.414 -32.127 -43.629 1.00 43.97 177 GLY A N 1
ATOM 1370 C CA . GLY A 1 177 ? 31.688 -32.724 -43.975 1.00 43.97 177 GLY A CA 1
ATOM 1371 C C . GLY A 1 177 ? 31.819 -32.790 -45.493 1.00 43.97 177 GLY A C 1
ATOM 1372 O O . GLY A 1 177 ? 30.934 -33.323 -46.147 1.00 43.97 177 GLY A O 1
ATOM 1373 N N . GLY A 1 178 ? 32.944 -32.281 -45.997 1.00 44.66 178 GLY A N 1
ATOM 1374 C CA . GLY A 1 178 ? 33.579 -32.700 -47.246 1.00 44.66 178 GLY A CA 1
ATOM 1375 C C . GLY A 1 178 ? 32.866 -32.342 -48.549 1.00 44.66 178 GLY A C 1
ATOM 1376 O O . GLY A 1 178 ? 31.843 -32.913 -48.882 1.00 44.66 178 GLY A O 1
ATOM 1377 N N . GLU A 1 179 ? 33.509 -31.500 -49.355 1.00 37.56 179 GLU A N 1
ATOM 1378 C CA . GLU A 1 179 ? 34.099 -31.962 -50.618 1.00 37.56 179 GLU A CA 1
ATOM 1379 C C . GLU A 1 179 ? 35.036 -30.875 -51.161 1.00 37.56 179 GLU A C 1
ATOM 1381 O O . GLU A 1 179 ? 34.623 -29.800 -51.589 1.00 37.56 179 GLU A O 1
ATOM 1386 N N . TYR A 1 180 ? 36.339 -31.165 -51.097 1.00 45.69 180 TYR A N 1
ATOM 1387 C CA . TYR A 1 180 ? 37.319 -30.563 -51.990 1.00 45.69 180 TYR A CA 1
ATOM 1388 C C . TYR A 1 180 ? 37.027 -31.095 -53.394 1.00 45.69 180 TYR A C 1
ATOM 1390 O O . TYR A 1 180 ? 37.087 -32.306 -53.604 1.00 45.69 180 TYR A O 1
ATOM 1398 N N . VAL A 1 181 ? 36.771 -30.208 -54.351 1.00 44.72 181 VAL A N 1
ATOM 1399 C CA . VAL A 1 181 ? 36.871 -30.536 -55.775 1.00 44.72 181 VAL A CA 1
ATOM 1400 C C . VAL A 1 181 ? 37.902 -29.598 -56.396 1.00 44.72 181 VAL A C 1
ATOM 1402 O O . VAL A 1 181 ? 37.901 -28.398 -56.123 1.00 44.72 181 VAL A O 1
ATOM 1405 N N . GLN A 1 182 ? 38.826 -30.239 -57.112 1.00 45.31 182 GLN A N 1
ATOM 1406 C CA . GLN A 1 182 ? 40.070 -29.742 -57.702 1.00 45.31 182 GLN A CA 1
ATOM 1407 C C . GLN A 1 182 ? 39.871 -28.668 -58.770 1.00 45.31 182 GLN A C 1
ATOM 1409 O O . GLN A 1 182 ? 38.854 -28.739 -59.496 1.00 45.31 182 GLN A O 1
#